Protein AF-A0A413BG41-F1 (afdb_monomer_lite)

Foldseek 3Di:
DDWDDLVRLLVQAQAWWQWVVVNWIFGWHAACDDPRHSFIWTWTWDADPVPRDIDIDIGGCVVVVIIIHHDDDQLAPAEAWDWDDPDPPDTATADPPPRHRPQFDPPDPVRWGHCADPPPRRGYDTPPPPPDD

Structure (mmCIF, N/CA/C/O backbone):
data_AF-A0A413BG41-F1
#
_entry.id   AF-A0A413BG41-F1
#
loop_
_atom_site.group_PDB
_atom_site.id
_atom_site.type_symbol
_atom_site.label_atom_id
_atom_site.label_alt_id
_atom_site.label_comp_id
_atom_site.label_asym_id
_atom_site.label_entity_id
_atom_site.label_seq_id
_atom_site.pdbx_PDB_ins_code
_atom_site.Cartn_x
_atom_site.Cartn_y
_atom_site.Cartn_z
_atom_site.occupancy
_atom_site.B_iso_or_equiv
_atom_site.auth_seq_id
_atom_site.auth_comp_id
_atom_site.auth_asym_id
_atom_site.auth_atom_id
_atom_site.pdbx_PDB_model_num
ATOM 1 N N . MET A 1 1 ? 11.781 3.361 7.801 1.00 72.81 1 MET A N 1
ATOM 2 C CA . MET A 1 1 ? 10.327 3.243 7.572 1.00 72.81 1 MET A CA 1
ATOM 3 C C . MET A 1 1 ? 9.636 4.342 8.358 1.00 72.81 1 MET A C 1
ATOM 5 O O . MET A 1 1 ? 10.036 4.583 9.491 1.00 72.81 1 MET A O 1
ATOM 9 N N . LYS A 1 2 ? 8.670 5.039 7.757 1.00 84.12 2 LYS A N 1
ATOM 10 C CA . LYS A 1 2 ? 7.923 6.122 8.412 1.00 84.12 2 LYS A CA 1
ATOM 11 C C . LYS A 1 2 ? 6.765 5.525 9.221 1.00 84.12 2 LYS A C 1
ATOM 13 O O . LYS A 1 2 ? 5.981 4.766 8.651 1.00 84.12 2 LYS A O 1
ATOM 18 N N . GLU A 1 3 ? 6.684 5.849 10.513 1.00 90.75 3 GLU A N 1
ATOM 19 C CA . GLU A 1 3 ? 5.517 5.536 11.356 1.00 90.75 3 GLU A CA 1
ATOM 20 C C . GLU A 1 3 ? 4.317 6.352 10.866 1.00 90.75 3 GLU A C 1
ATOM 22 O O . GLU A 1 3 ? 4.448 7.551 10.610 1.00 90.75 3 GLU A O 1
ATOM 27 N N . LEU A 1 4 ? 3.179 5.686 10.681 1.00 92.94 4 LEU A N 1
ATOM 28 C CA . LEU A 1 4 ? 1.959 6.297 10.168 1.00 92.94 4 LEU A CA 1
ATOM 29 C C . LEU A 1 4 ? 1.076 6.786 11.313 1.00 92.94 4 LEU A C 1
ATOM 31 O O . LEU A 1 4 ? 0.847 6.062 12.283 1.00 92.94 4 LEU A O 1
ATOM 35 N N . THR A 1 5 ? 0.522 7.991 11.171 1.00 94.44 5 THR A N 1
ATOM 36 C CA . THR A 1 5 ? -0.528 8.458 12.086 1.00 94.44 5 THR A CA 1
ATOM 37 C C . THR A 1 5 ? -1.876 7.815 11.754 1.00 94.44 5 THR A C 1
ATOM 39 O O . THR A 1 5 ? -2.090 7.261 10.673 1.00 94.44 5 THR A O 1
ATOM 42 N N . ILE A 1 6 ? -2.831 7.910 12.680 1.00 93.06 6 ILE A N 1
ATOM 43 C CA . ILE A 1 6 ? -4.186 7.380 12.480 1.00 93.06 6 ILE A CA 1
ATOM 44 C C . ILE A 1 6 ? -4.888 8.063 11.298 1.00 93.06 6 ILE A C 1
ATOM 46 O O . ILE A 1 6 ? -5.617 7.415 10.548 1.00 93.06 6 ILE A O 1
ATOM 50 N N . GLU A 1 7 ? -4.666 9.360 11.106 1.00 93.19 7 GLU A N 1
ATOM 51 C CA . GLU A 1 7 ? -5.212 10.129 9.989 1.00 93.19 7 GLU A CA 1
ATOM 52 C C . GLU A 1 7 ? -4.635 9.654 8.654 1.00 93.19 7 GLU A C 1
ATOM 54 O O . GLU A 1 7 ? -5.391 9.482 7.698 1.00 93.19 7 GLU A O 1
ATOM 59 N N . GLU A 1 8 ? -3.326 9.384 8.598 1.00 92.69 8 GLU A N 1
ATOM 60 C CA . GLU A 1 8 ? -2.679 8.821 7.409 1.00 92.69 8 GLU A CA 1
ATOM 61 C C . GLU A 1 8 ? -3.227 7.421 7.098 1.00 92.69 8 GLU A C 1
ATOM 63 O O . GLU A 1 8 ? -3.588 7.144 5.956 1.00 92.69 8 GLU A O 1
ATOM 68 N N . LEU A 1 9 ? -3.391 6.559 8.108 1.00 92.94 9 LEU A N 1
ATOM 69 C CA . LEU A 1 9 ? -3.948 5.212 7.929 1.00 92.94 9 LEU A CA 1
ATOM 70 C C . LEU A 1 9 ? -5.368 5.234 7.349 1.00 92.94 9 LEU A C 1
ATOM 72 O O . LEU A 1 9 ? -5.679 4.464 6.442 1.00 92.94 9 LEU A O 1
ATOM 76 N N . LYS A 1 10 ? -6.223 6.156 7.801 1.00 93.19 10 LYS A N 1
ATOM 77 C CA . LYS A 1 10 ? -7.582 6.320 7.250 1.00 93.19 10 LYS A CA 1
ATOM 78 C C . LYS A 1 10 ? -7.590 6.747 5.779 1.00 93.19 10 LYS A C 1
ATOM 80 O O . LYS A 1 10 ? -8.567 6.492 5.079 1.00 93.19 10 LYS A O 1
ATOM 85 N N . GLN A 1 11 ? -6.526 7.397 5.308 1.00 92.62 11 GLN A N 1
ATOM 86 C CA . GLN A 1 11 ? -6.367 7.825 3.915 1.00 92.62 11 GLN A CA 1
ATOM 87 C C . GLN A 1 11 ? -5.688 6.773 3.032 1.00 92.62 11 GLN A C 1
ATOM 89 O O . GLN A 1 11 ? -5.602 6.958 1.818 1.00 92.62 11 GLN A O 1
ATOM 94 N N . MET A 1 12 ? -5.229 5.665 3.616 1.00 90.50 12 MET A N 1
ATOM 95 C CA . MET A 1 12 ? -4.465 4.626 2.932 1.00 90.50 12 MET A CA 1
ATOM 96 C C . MET A 1 12 ? -5.184 3.262 2.832 1.00 90.50 12 MET A C 1
ATOM 98 O O . MET A 1 12 ? -4.500 2.238 2.872 1.00 90.50 12 MET A O 1
ATOM 102 N N . PRO A 1 13 ? -6.525 3.174 2.678 1.00 92.75 13 PRO A N 1
ATOM 103 C CA . PRO A 1 13 ? -7.171 1.875 2.526 1.00 92.75 13 PRO A CA 1
ATOM 104 C C . PRO A 1 13 ? -6.643 1.154 1.274 1.00 92.75 13 PRO A C 1
ATOM 106 O O . PRO A 1 13 ? -6.493 1.760 0.211 1.00 92.75 13 PRO A O 1
ATOM 109 N N . GLY A 1 14 ? -6.348 -0.138 1.406 1.00 91.44 14 GLY A N 1
ATOM 110 C CA . GLY A 1 14 ? -5.763 -0.975 0.357 1.00 91.44 14 GLY A CA 1
ATOM 111 C C . GLY A 1 14 ? -4.237 -0.883 0.233 1.00 91.44 14 GLY A C 1
ATOM 112 O O . GLY A 1 14 ? -3.660 -1.609 -0.571 1.00 91.44 14 GLY A O 1
ATOM 113 N N . GLN A 1 15 ? -3.567 -0.023 1.005 1.00 92.12 15 GLN A N 1
ATOM 114 C CA . GLN A 1 15 ? -2.107 0.101 0.969 1.00 92.12 15 GLN A CA 1
ATOM 115 C C . GLN A 1 15 ? -1.428 -0.869 1.949 1.00 92.12 15 GLN A C 1
ATOM 117 O O . GLN A 1 15 ? -1.962 -1.109 3.038 1.00 92.12 15 GLN A O 1
ATOM 122 N N . PRO A 1 16 ? -0.237 -1.389 1.598 1.00 92.94 16 PRO A N 1
ATOM 123 C CA . PRO A 1 16 ? 0.530 -2.262 2.470 1.00 92.94 16 PRO A CA 1
ATOM 124 C C . PRO A 1 16 ? 1.214 -1.485 3.601 1.00 92.94 16 PRO A C 1
ATOM 126 O O . PRO A 1 16 ? 1.750 -0.387 3.415 1.00 92.94 16 PRO A O 1
ATOM 129 N N . VAL A 1 17 ? 1.248 -2.102 4.776 1.00 93.94 17 VAL A N 1
ATOM 130 C CA . VAL A 1 17 ? 1.943 -1.622 5.968 1.00 93.94 17 VAL A CA 1
ATOM 131 C C . VAL A 1 17 ? 2.687 -2.766 6.647 1.00 93.94 17 VAL A C 1
ATOM 133 O O . VAL A 1 17 ? 2.315 -3.932 6.536 1.00 93.94 17 VAL A O 1
ATOM 136 N N . TRP A 1 18 ? 3.752 -2.417 7.356 1.00 94.06 18 TRP A N 1
ATOM 137 C CA . TRP A 1 18 ? 4.457 -3.310 8.265 1.00 94.06 18 TRP A CA 1
ATOM 138 C C . TRP A 1 18 ? 4.027 -3.003 9.698 1.00 94.06 18 TRP A C 1
ATOM 140 O O . TRP A 1 18 ? 4.005 -1.831 10.084 1.00 94.06 18 TRP A O 1
ATOM 150 N N . CYS A 1 19 ? 3.695 -4.027 10.482 1.00 93.88 19 CYS A N 1
ATOM 151 C CA . CYS A 1 19 ? 3.379 -3.891 11.901 1.00 93.88 19 CYS A CA 1
ATOM 152 C C . CYS A 1 19 ? 4.334 -4.773 12.719 1.00 93.88 19 CYS A C 1
ATOM 154 O O . CYS A 1 19 ? 4.252 -5.996 12.612 1.00 93.88 19 CYS A O 1
ATOM 156 N N . PRO A 1 20 ? 5.254 -4.188 13.511 1.00 93.19 20 PRO A N 1
ATOM 157 C CA . PRO A 1 20 ? 6.221 -4.957 14.283 1.00 93.19 20 PRO A CA 1
ATOM 158 C C . PRO A 1 20 ? 5.585 -5.698 15.460 1.00 93.19 20 PRO A C 1
ATOM 160 O O . PRO A 1 20 ? 6.087 -6.747 15.829 1.00 93.19 20 PRO A O 1
ATOM 163 N N . GLU A 1 21 ? 4.494 -5.191 16.042 1.00 92.19 21 GLU A N 1
ATOM 164 C CA . GLU A 1 21 ? 3.806 -5.873 17.145 1.00 92.19 21 GLU A CA 1
ATOM 165 C C . GLU A 1 21 ? 3.179 -7.204 16.716 1.00 92.19 21 GLU A C 1
ATOM 167 O O . GLU A 1 21 ? 3.100 -8.126 17.519 1.00 92.19 21 GLU A O 1
ATOM 172 N N . GLU A 1 22 ? 2.757 -7.297 15.455 1.00 89.75 22 GLU A N 1
ATOM 173 C CA . GLU A 1 22 ? 2.211 -8.518 14.857 1.00 89.75 22 GLU A CA 1
ATOM 174 C C . GLU A 1 22 ? 3.262 -9.284 14.040 1.00 89.75 22 GLU A C 1
ATOM 176 O O . GLU A 1 22 ? 2.918 -10.285 13.426 1.00 89.75 22 GLU A O 1
ATOM 181 N N . GLU A 1 23 ? 4.506 -8.789 13.971 1.00 90.44 23 GLU A N 1
ATOM 182 C CA . GLU A 1 23 ? 5.590 -9.292 13.107 1.00 90.44 23 GLU A CA 1
ATOM 183 C C . GLU A 1 23 ? 5.145 -9.609 11.666 1.00 90.44 23 GLU A C 1
ATOM 185 O O . GLU A 1 23 ? 5.652 -10.521 11.012 1.00 90.44 23 GLU A O 1
ATOM 190 N N . ALA A 1 24 ? 4.195 -8.828 11.145 1.00 89.38 24 ALA A N 1
ATOM 191 C CA . ALA A 1 24 ? 3.503 -9.143 9.905 1.00 89.38 24 ALA A CA 1
ATOM 192 C C . ALA A 1 24 ? 3.367 -7.935 8.975 1.00 89.38 24 ALA A C 1
ATOM 194 O O . ALA A 1 24 ? 3.178 -6.781 9.384 1.00 89.38 24 ALA A O 1
ATOM 195 N N . TYR A 1 25 ? 3.403 -8.235 7.676 1.00 91.94 25 TYR A N 1
ATOM 196 C CA . TYR A 1 25 ? 2.904 -7.335 6.645 1.00 91.94 25 TYR A CA 1
ATOM 197 C C . TYR A 1 25 ? 1.390 -7.485 6.539 1.00 91.94 25 TYR A C 1
ATOM 199 O O . TYR A 1 25 ? 0.855 -8.592 6.565 1.00 91.94 25 TYR A O 1
ATOM 207 N N . GLY A 1 26 ? 0.701 -6.364 6.375 1.00 93.12 26 GLY A N 1
ATOM 208 C CA . GLY A 1 26 ? -0.737 -6.358 6.179 1.00 93.12 26 GLY A CA 1
ATOM 209 C C . GLY A 1 26 ? -1.194 -5.210 5.301 1.00 93.12 26 GLY A C 1
ATOM 210 O O . GLY A 1 26 ? -0.418 -4.341 4.909 1.00 93.12 26 GLY A O 1
ATOM 211 N N . ILE A 1 27 ? -2.477 -5.217 4.986 1.00 95.00 27 ILE A N 1
ATOM 212 C CA . ILE A 1 27 ? -3.167 -4.187 4.229 1.00 95.00 27 ILE A CA 1
ATOM 213 C C . ILE A 1 27 ? -4.021 -3.388 5.204 1.00 95.00 27 ILE A C 1
ATOM 215 O O . ILE A 1 27 ? -4.722 -3.947 6.050 1.00 95.00 27 ILE A O 1
ATOM 219 N N . VAL A 1 28 ? -3.982 -2.065 5.077 1.00 95.19 28 VAL A N 1
ATOM 220 C CA . VAL A 1 28 ? -4.877 -1.202 5.846 1.00 95.19 28 VAL A CA 1
ATOM 2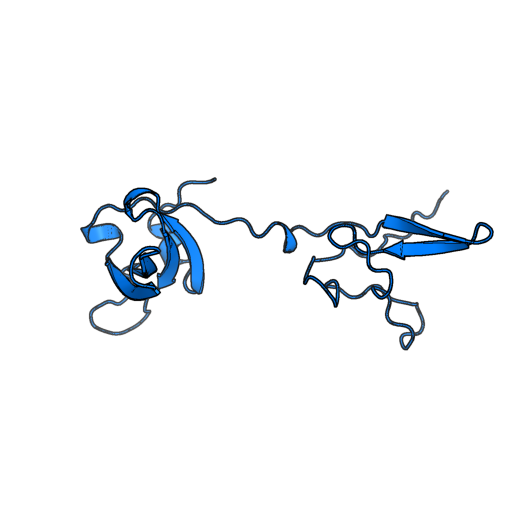21 C C . VAL A 1 28 ? -6.271 -1.278 5.243 1.00 95.19 28 VAL A C 1
ATOM 223 O O . VAL A 1 28 ? -6.465 -1.004 4.060 1.00 95.19 28 VAL A O 1
ATOM 226 N N . MET A 1 29 ? -7.263 -1.602 6.060 1.00 95.25 29 MET A N 1
ATOM 227 C CA . MET A 1 29 ? -8.673 -1.513 5.701 1.00 95.25 29 MET A CA 1
ATOM 228 C C . MET A 1 29 ? -9.321 -0.387 6.492 1.00 95.25 29 MET A C 1
ATOM 230 O O . MET A 1 29 ? -9.087 -0.251 7.687 1.00 95.25 29 MET A O 1
ATOM 234 N N . CYS A 1 30 ? -10.134 0.436 5.839 1.00 94.75 30 CYS A N 1
ATOM 235 C CA . CYS A 1 30 ? -10.907 1.471 6.514 1.00 94.75 30 CYS A CA 1
ATOM 236 C C . CYS A 1 30 ? -12.218 1.670 5.758 1.00 94.75 30 CYS A C 1
ATOM 238 O O . CYS A 1 30 ? -12.251 2.313 4.705 1.00 94.75 30 CYS A O 1
ATOM 240 N N . ASP A 1 31 ? -13.297 1.109 6.297 1.00 92.88 31 ASP A N 1
ATOM 241 C CA . ASP A 1 31 ? -14.609 1.194 5.667 1.00 92.88 31 ASP A CA 1
ATOM 242 C C . ASP A 1 31 ? -15.164 2.618 5.735 1.00 92.88 31 ASP A C 1
ATOM 244 O O . ASP A 1 31 ? -14.926 3.370 6.683 1.00 92.88 31 ASP A O 1
ATOM 248 N N . LYS A 1 32 ? -15.935 2.999 4.713 1.00 91.94 32 LYS A N 1
ATOM 249 C CA . LYS A 1 32 ? -16.625 4.301 4.657 1.00 91.94 32 LYS A CA 1
ATOM 250 C C . LYS A 1 32 ? -18.043 4.249 5.227 1.00 91.94 32 LYS A C 1
ATOM 252 O O . LYS A 1 32 ? -18.615 5.294 5.517 1.00 91.94 32 LYS A O 1
ATOM 257 N N . ILE A 1 33 ? -18.615 3.052 5.350 1.00 91.94 33 ILE A N 1
ATOM 258 C CA . ILE A 1 33 ? -20.003 2.806 5.754 1.00 91.94 33 ILE A CA 1
ATOM 259 C C . ILE A 1 33 ? -20.070 1.635 6.741 1.00 91.94 33 ILE A C 1
ATOM 261 O O . ILE A 1 33 ? -19.150 0.826 6.808 1.00 91.94 33 ILE A O 1
ATOM 265 N N . GLY A 1 34 ? -21.170 1.532 7.488 1.00 93.06 34 GLY A N 1
ATOM 266 C CA . GLY A 1 34 ? -21.397 0.452 8.453 1.00 93.06 34 GLY A CA 1
ATOM 267 C C . GLY A 1 34 ? -20.879 0.749 9.863 1.00 93.06 34 GLY A C 1
ATOM 268 O O . GLY A 1 34 ? -20.383 1.835 10.152 1.00 93.06 34 GLY A O 1
ATOM 269 N N . GLN A 1 35 ? -21.020 -0.231 10.760 1.00 93.06 35 GLN A N 1
ATOM 270 C CA . GLN A 1 35 ? -20.694 -0.094 12.189 1.00 93.06 35 GLN A CA 1
ATOM 271 C C . GLN A 1 35 ? -19.209 0.214 12.451 1.00 93.06 35 GLN A C 1
ATOM 273 O O . GLN A 1 35 ? -18.876 0.808 13.473 1.00 93.06 35 GLN A O 1
ATOM 278 N N . TRP A 1 36 ? -18.330 -0.164 11.522 1.00 92.31 36 TRP A N 1
ATOM 279 C CA . TRP A 1 36 ? -16.880 0.013 11.623 1.00 92.31 36 TRP A CA 1
ATOM 280 C C . TRP A 1 36 ? -16.349 1.163 10.752 1.00 92.31 36 TRP A C 1
ATOM 282 O O . TRP A 1 36 ? -15.140 1.291 10.563 1.00 92.31 36 TRP A O 1
ATOM 292 N N . ALA A 1 37 ? -17.241 2.015 10.230 1.00 93.12 37 ALA A N 1
ATOM 293 C CA . ALA A 1 37 ? -16.866 3.129 9.368 1.00 93.12 37 ALA A CA 1
ATOM 294 C C . ALA A 1 37 ? -15.846 4.065 10.038 1.00 93.12 37 ALA A C 1
ATOM 296 O O . ALA A 1 37 ? -16.015 4.497 11.179 1.00 93.12 37 ALA A O 1
ATOM 297 N N . GLY A 1 38 ? -14.787 4.407 9.305 1.00 92.56 38 GLY A N 1
ATOM 298 C CA . GLY A 1 38 ? -13.736 5.315 9.759 1.00 92.56 38 GLY A CA 1
ATOM 299 C C . GLY A 1 38 ? -12.777 4.727 10.799 1.00 92.56 38 GLY A C 1
ATOM 300 O O . GLY A 1 38 ? -11.957 5.480 11.335 1.00 92.56 38 GLY A O 1
ATOM 301 N N . ILE A 1 39 ? -12.861 3.426 11.094 1.00 94.88 39 ILE A N 1
ATOM 302 C CA . ILE A 1 39 ? -11.923 2.717 11.970 1.00 94.88 39 ILE A CA 1
ATOM 303 C C . ILE A 1 39 ? -10.930 1.943 11.092 1.00 94.88 39 ILE A C 1
ATOM 305 O O . ILE A 1 39 ? -11.356 1.094 10.310 1.00 94.88 39 ILE A O 1
ATOM 309 N N . PRO A 1 40 ? -9.616 2.209 11.205 1.00 96.06 40 PRO A N 1
ATOM 310 C CA . PRO A 1 40 ? -8.612 1.480 10.453 1.00 96.06 40 PRO A CA 1
ATOM 311 C C . PRO A 1 40 ? -8.328 0.113 11.099 1.00 96.06 40 PRO A C 1
ATOM 313 O O . PRO A 1 40 ? -8.077 0.002 12.305 1.00 96.06 40 PRO A O 1
ATOM 316 N N . PHE A 1 41 ? -8.345 -0.926 10.273 1.00 96.31 41 PHE A N 1
ATOM 317 C CA . PHE A 1 41 ? -7.989 -2.297 10.608 1.00 96.31 41 PHE A CA 1
ATOM 318 C C . PHE A 1 41 ? -6.734 -2.718 9.848 1.00 96.31 41 PHE A C 1
ATOM 320 O O . PHE A 1 41 ? -6.536 -2.341 8.695 1.00 96.31 41 PHE A O 1
ATOM 327 N N . LEU A 1 42 ? -5.905 -3.526 10.499 1.00 96.12 42 LEU A N 1
ATOM 328 C CA . LEU A 1 42 ? -4.814 -4.251 9.873 1.00 96.12 42 LEU A CA 1
ATOM 329 C C . LEU A 1 42 ? -5.345 -5.617 9.450 1.00 96.12 42 LEU A C 1
ATOM 331 O O . LEU A 1 42 ? -5.714 -6.421 10.309 1.00 96.12 42 LEU A O 1
ATOM 335 N N . HIS A 1 43 ? -5.402 -5.850 8.145 1.00 96.06 43 HIS A N 1
ATOM 336 C CA . HIS A 1 43 ? -5.689 -7.157 7.575 1.00 96.06 43 HIS A CA 1
ATOM 337 C C . HIS A 1 43 ? -4.377 -7.833 7.192 1.00 96.06 43 HIS A C 1
ATOM 339 O O . HIS A 1 43 ? -3.626 -7.285 6.388 1.00 96.06 43 HIS A O 1
ATOM 345 N N . GLY A 1 44 ? -4.082 -8.996 7.752 1.00 93.62 44 GLY A N 1
ATOM 346 C CA . GLY A 1 44 ? -2.843 -9.712 7.467 1.00 93.62 44 GLY A CA 1
ATOM 347 C C . GLY A 1 44 ? -3.022 -11.217 7.560 1.00 93.62 44 GLY A C 1
ATOM 348 O O . GLY A 1 44 ? -4.100 -11.710 7.893 1.00 93.62 44 GLY A O 1
ATOM 349 N N . VAL A 1 45 ? -1.948 -11.941 7.258 1.00 91.19 45 VAL A N 1
ATOM 350 C CA . VAL A 1 45 ? -1.897 -13.400 7.369 1.00 91.19 45 VAL A CA 1
ATOM 351 C C . VAL A 1 45 ? -0.679 -13.770 8.194 1.00 91.19 45 VAL A C 1
ATOM 353 O O . VAL A 1 45 ? 0.435 -13.370 7.864 1.00 91.19 45 VAL A O 1
ATOM 356 N N . TRP A 1 46 ? -0.900 -14.531 9.258 1.00 87.25 46 TRP A N 1
ATOM 357 C CA . TRP A 1 46 ? 0.162 -15.183 10.012 1.00 87.25 46 TRP A CA 1
ATOM 358 C C . TRP A 1 46 ? 0.440 -16.545 9.391 1.00 87.25 46 TRP A C 1
ATOM 360 O O . TRP A 1 46 ? -0.498 -17.315 9.205 1.00 87.25 46 TRP A O 1
ATOM 370 N N . TYR A 1 47 ? 1.699 -16.849 9.087 1.00 80.44 47 TYR A N 1
ATOM 371 C CA . TYR A 1 47 ? 2.117 -18.170 8.619 1.00 80.44 47 TYR A CA 1
ATOM 372 C C . TYR A 1 47 ? 2.965 -18.850 9.691 1.00 80.44 47 TYR A C 1
ATOM 374 O O . TYR A 1 47 ? 3.916 -18.257 10.191 1.00 80.44 47 TYR A O 1
ATOM 382 N N . SER A 1 48 ? 2.609 -20.088 10.037 1.00 80.06 48 SER A N 1
ATOM 383 C CA . SER A 1 48 ? 3.465 -20.971 10.831 1.00 80.06 48 SER A CA 1
ATOM 384 C C . SER A 1 48 ? 4.335 -21.793 9.885 1.00 80.06 48 SER A C 1
ATOM 386 O O . SER A 1 48 ? 3.804 -22.571 9.087 1.00 80.06 48 SER A O 1
ATOM 388 N N . ASP A 1 49 ? 5.657 -21.630 9.976 1.00 77.50 49 ASP A N 1
ATOM 389 C CA . ASP A 1 49 ? 6.615 -22.432 9.203 1.00 77.50 49 ASP A CA 1
ATOM 390 C C . ASP A 1 49 ? 6.596 -23.914 9.620 1.00 77.50 49 ASP A C 1
ATOM 392 O O . ASP A 1 49 ? 6.865 -24.788 8.795 1.00 77.50 49 ASP A O 1
ATOM 396 N N . ASP A 1 50 ? 6.234 -24.204 10.874 1.00 80.44 50 ASP A N 1
ATOM 397 C CA . ASP A 1 50 ? 6.248 -25.558 11.438 1.00 80.44 50 ASP A CA 1
ATOM 398 C C . ASP A 1 50 ? 5.088 -26.424 10.921 1.00 80.44 50 ASP A C 1
ATOM 400 O O . ASP A 1 50 ? 5.269 -27.606 10.623 1.00 80.44 50 ASP A O 1
ATOM 404 N N . ASP A 1 51 ? 3.899 -25.829 10.778 1.00 80.12 51 ASP A N 1
ATOM 405 C CA . ASP A 1 51 ? 2.671 -26.553 10.421 1.00 80.12 51 ASP A CA 1
ATOM 406 C C . ASP A 1 51 ? 2.215 -26.295 8.974 1.00 80.12 51 ASP A C 1
ATOM 408 O O . ASP A 1 51 ? 1.294 -26.949 8.481 1.00 80.12 51 ASP A O 1
ATOM 412 N N . GLY A 1 52 ? 2.821 -25.322 8.281 1.00 82.94 52 GLY A N 1
ATOM 413 C CA . GLY A 1 52 ? 2.405 -24.895 6.940 1.00 82.94 52 GLY A CA 1
ATOM 414 C C . GLY A 1 52 ? 1.000 -24.281 6.896 1.00 82.94 52 GLY A C 1
ATOM 415 O O . GLY A 1 52 ? 0.381 -24.219 5.831 1.00 82.94 52 GLY A O 1
ATOM 416 N N . VAL A 1 53 ? 0.472 -23.850 8.046 1.00 83.31 53 VAL A N 1
ATOM 417 C CA . VAL A 1 53 ? -0.872 -23.278 8.185 1.00 83.31 53 VAL A CA 1
ATOM 418 C C . VAL A 1 53 ? -0.786 -21.756 8.251 1.00 83.31 53 VAL A C 1
ATOM 420 O O . VAL A 1 53 ? -0.019 -21.194 9.035 1.00 83.31 53 VAL A O 1
ATOM 423 N N . GLY A 1 54 ? -1.608 -21.097 7.432 1.00 86.38 54 GLY A N 1
ATOM 424 C CA . GLY A 1 54 ? -1.820 -19.654 7.458 1.00 86.38 54 GLY A CA 1
ATOM 425 C C . GLY A 1 54 ? -3.141 -19.293 8.141 1.00 86.38 54 GLY A C 1
ATOM 426 O O . GLY A 1 54 ? -4.165 -19.920 7.868 1.00 86.38 54 GLY A O 1
ATOM 427 N N . VAL A 1 55 ? -3.139 -18.276 9.004 1.00 89.69 55 VAL A N 1
ATOM 428 C CA . VAL A 1 55 ? -4.346 -17.730 9.640 1.00 89.69 55 VAL A CA 1
ATOM 429 C C . VAL A 1 55 ? -4.499 -16.262 9.269 1.00 89.69 55 VAL A C 1
ATOM 431 O O . VAL A 1 55 ? -3.627 -15.438 9.543 1.00 89.69 55 VAL A O 1
ATOM 434 N N . GLU A 1 56 ? -5.633 -15.930 8.659 1.00 93.44 56 GLU A N 1
ATOM 435 C CA . GLU A 1 56 ? -6.001 -14.547 8.370 1.00 93.44 56 GLU A CA 1
ATOM 436 C C . GLU A 1 56 ? -6.473 -13.839 9.640 1.00 93.44 56 GLU A C 1
ATOM 438 O O . GLU A 1 56 ? -7.257 -14.380 10.426 1.00 93.44 56 GLU A O 1
ATOM 443 N N . PHE A 1 57 ? -6.046 -12.593 9.821 1.00 93.50 57 PHE A N 1
ATOM 444 C CA . PHE A 1 57 ? -6.469 -11.768 10.941 1.00 93.50 57 PHE A CA 1
ATOM 445 C C . PHE A 1 57 ? -6.920 -10.382 10.490 1.00 93.50 57 PHE A C 1
ATOM 447 O O . PHE A 1 57 ? -6.482 -9.835 9.480 1.00 93.50 57 PHE A O 1
ATOM 454 N N . ASN A 1 58 ? -7.821 -9.808 11.286 1.00 95.31 58 ASN A N 1
ATOM 455 C CA . ASN A 1 58 ? -8.308 -8.444 11.142 1.00 95.31 58 ASN A CA 1
ATOM 456 C C . ASN A 1 58 ? -8.236 -7.765 12.504 1.00 95.31 58 ASN A C 1
ATOM 458 O O . ASN A 1 58 ? -8.982 -8.100 13.429 1.00 95.31 58 ASN A O 1
ATOM 462 N N . HIS A 1 59 ? -7.298 -6.842 12.667 1.00 95.44 59 HIS A N 1
ATOM 463 C CA . HIS A 1 59 ? -6.991 -6.245 13.959 1.00 95.44 59 HIS A CA 1
ATOM 464 C C . HIS A 1 59 ? -7.287 -4.754 13.964 1.00 95.44 59 HIS A C 1
ATOM 466 O O . HIS A 1 59 ? -6.793 -4.000 13.135 1.00 95.44 59 HIS A O 1
ATOM 472 N N . ASN A 1 60 ? -8.118 -4.323 14.916 1.00 95.38 60 ASN A N 1
ATOM 473 C CA . ASN A 1 60 ? -8.412 -2.910 15.126 1.00 95.38 60 ASN A CA 1
ATOM 474 C C . ASN A 1 60 ? -7.136 -2.193 15.588 1.00 95.38 60 ASN A C 1
ATOM 476 O O . ASN A 1 60 ? -6.698 -2.399 16.723 1.00 95.38 60 ASN A O 1
ATOM 480 N N . ILE A 1 61 ? -6.575 -1.350 14.719 1.00 95.00 61 ILE A N 1
ATOM 481 C CA . ILE A 1 61 ? -5.289 -0.679 14.944 1.00 95.00 61 ILE A CA 1
ATOM 482 C C . ILE A 1 61 ? -5.382 0.261 16.149 1.00 95.00 61 ILE A C 1
ATOM 484 O O . ILE A 1 61 ? -4.512 0.245 17.018 1.00 95.00 61 ILE A O 1
ATOM 488 N N . ILE A 1 62 ? -6.473 1.029 16.255 1.00 94.38 62 ILE A N 1
ATOM 489 C CA . ILE A 1 62 ? -6.686 1.987 17.350 1.00 94.38 62 ILE A CA 1
ATOM 490 C C . ILE A 1 62 ? -6.894 1.247 18.676 1.00 94.38 62 ILE A C 1
ATOM 492 O O . ILE A 1 62 ? -6.269 1.578 19.681 1.00 94.38 62 ILE A O 1
ATOM 496 N N . GLY A 1 63 ? -7.763 0.233 18.680 1.00 95.00 63 GLY A N 1
ATOM 497 C CA . GLY A 1 63 ? -8.129 -0.511 19.885 1.00 95.00 63 GLY A CA 1
ATOM 498 C C . GLY A 1 63 ? -6.957 -1.284 20.489 1.00 95.00 63 GLY A C 1
ATOM 499 O O . GLY A 1 63 ? -6.826 -1.343 21.709 1.00 95.00 63 GLY A O 1
ATOM 500 N N . ARG A 1 64 ? -6.084 -1.831 19.637 1.00 95.06 64 ARG A N 1
ATOM 501 C CA . ARG A 1 64 ? -4.863 -2.538 20.049 1.00 95.06 64 ARG A CA 1
ATOM 502 C C . ARG A 1 64 ? -3.641 -1.630 20.207 1.00 95.06 64 ARG A C 1
ATOM 504 O O . ARG A 1 64 ? -2.637 -2.087 20.734 1.00 95.06 64 ARG A O 1
ATOM 511 N N . LYS A 1 65 ? -3.735 -0.355 19.810 1.00 94.8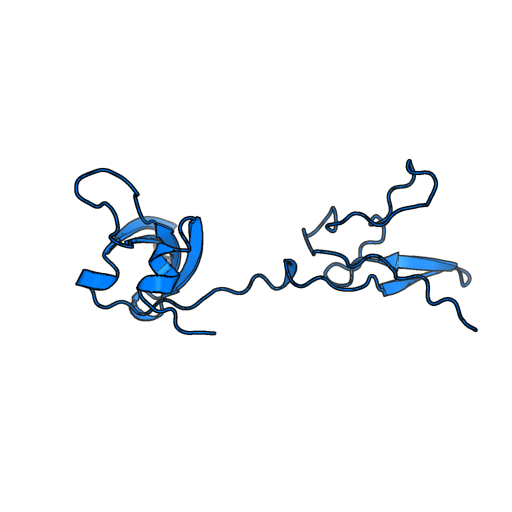1 65 LYS A N 1
ATOM 512 C CA . LYS A 1 65 ? -2.621 0.611 19.803 1.00 94.81 65 LYS A CA 1
ATOM 513 C C . LYS A 1 65 ? -1.425 0.125 18.968 1.00 94.81 65 LYS A C 1
ATOM 515 O O . LYS A 1 65 ? -0.281 0.317 19.370 1.00 94.81 65 LYS A O 1
ATOM 520 N N . LEU A 1 66 ? -1.705 -0.512 17.830 1.00 94.19 66 LEU A N 1
ATOM 521 C CA . LEU A 1 66 ? -0.674 -1.030 16.928 1.00 94.19 66 LEU A CA 1
ATOM 522 C C . LEU A 1 66 ? 0.044 0.118 16.221 1.00 94.19 66 LEU A C 1
ATOM 524 O O . LEU A 1 66 ? -0.597 1.091 15.809 1.00 94.19 66 LEU A O 1
ATOM 528 N N . LYS A 1 67 ? 1.356 -0.024 16.027 1.00 94.62 67 LYS A N 1
ATOM 529 C CA . LYS A 1 67 ? 2.133 0.890 15.197 1.00 94.62 67 LYS A CA 1
ATOM 530 C C . LYS A 1 67 ? 2.255 0.312 13.802 1.00 94.62 67 LYS A C 1
ATOM 532 O O . LYS A 1 67 ? 2.698 -0.814 13.602 1.00 94.62 67 LYS A O 1
ATOM 537 N N . CYS A 1 68 ? 1.868 1.100 12.811 1.00 93.75 68 CYS A N 1
ATOM 538 C CA . CYS A 1 68 ? 1.971 0.703 11.418 1.00 93.75 68 CYS A CA 1
ATOM 539 C C . CYS A 1 68 ? 2.978 1.594 10.706 1.00 93.75 68 CYS A C 1
ATOM 541 O O . CYS A 1 68 ? 2.999 2.813 10.871 1.00 93.75 68 CYS A O 1
ATOM 543 N N . PHE A 1 69 ? 3.804 0.967 9.885 1.00 93.88 69 PHE A N 1
ATOM 544 C CA . PHE A 1 69 ? 4.856 1.622 9.139 1.00 93.88 69 PHE A CA 1
ATOM 545 C C . PHE A 1 69 ? 4.576 1.499 7.654 1.00 93.88 69 PHE A C 1
ATOM 547 O O . PHE A 1 69 ? 4.192 0.435 7.165 1.00 93.88 69 PHE A O 1
ATOM 554 N N . ARG A 1 70 ? 4.793 2.588 6.917 1.00 89.94 70 ARG A N 1
ATOM 555 C CA . ARG A 1 70 ? 4.615 2.567 5.467 1.00 89.94 70 ARG A CA 1
ATOM 556 C C . ARG A 1 70 ? 5.629 1.629 4.825 1.00 89.94 70 ARG A C 1
ATOM 558 O O . ARG A 1 70 ? 6.836 1.784 5.033 1.00 89.94 70 ARG A O 1
ATOM 565 N N . VAL A 1 71 ? 5.131 0.710 4.003 1.00 87.00 71 VAL A N 1
ATOM 566 C CA . VAL A 1 71 ? 5.967 -0.060 3.085 1.00 87.00 71 VAL A CA 1
ATOM 567 C C . VAL A 1 71 ? 6.126 0.773 1.822 1.00 87.00 71 VAL A C 1
ATOM 569 O O . VAL A 1 71 ? 5.162 1.044 1.109 1.00 87.00 71 VAL A O 1
ATOM 572 N N . GLU A 1 72 ? 7.340 1.251 1.578 1.00 77.88 72 GLU A N 1
ATOM 573 C CA . GLU A 1 72 ? 7.669 1.915 0.322 1.00 77.88 72 GLU A CA 1
ATOM 574 C C . GLU A 1 72 ? 7.913 0.849 -0.741 1.00 77.88 72 GLU A C 1
ATOM 576 O O . GLU A 1 72 ? 8.837 0.040 -0.617 1.00 77.88 72 GLU A O 1
ATOM 581 N N . ASP A 1 73 ? 7.099 0.852 -1.796 1.00 76.38 73 ASP A N 1
ATOM 582 C CA . ASP A 1 73 ? 7.404 0.041 -2.964 1.00 76.38 73 ASP A CA 1
ATOM 583 C C . ASP A 1 73 ? 8.518 0.727 -3.756 1.00 76.38 73 ASP A C 1
ATOM 585 O O . ASP A 1 73 ? 8.305 1.725 -4.449 1.00 76.38 73 ASP A O 1
ATOM 589 N N . LYS A 1 74 ? 9.734 0.185 -3.650 1.00 77.00 74 LYS A N 1
ATOM 590 C CA . LYS A 1 74 ? 10.900 0.664 -4.406 1.00 77.00 74 LYS A CA 1
ATOM 591 C C . LYS A 1 74 ? 10.619 0.706 -5.911 1.00 77.00 74 LYS A C 1
ATOM 593 O O . LYS A 1 74 ? 11.211 1.526 -6.608 1.00 77.00 74 LYS A O 1
ATOM 598 N N . LYS A 1 75 ? 9.702 -0.134 -6.406 1.00 81.38 75 LYS A N 1
ATOM 599 C CA . LYS A 1 75 ? 9.322 -0.181 -7.819 1.00 81.38 75 LYS A CA 1
ATOM 600 C C . LYS A 1 75 ? 8.505 1.025 -8.267 1.00 81.38 75 LYS A C 1
ATOM 602 O O . LYS A 1 75 ? 8.544 1.346 -9.447 1.00 81.38 75 LYS A O 1
ATOM 607 N N . GLU A 1 76 ? 7.823 1.729 -7.365 1.00 81.81 76 GLU A N 1
ATOM 608 C CA . GLU A 1 76 ? 7.085 2.957 -7.702 1.00 81.81 76 GLU A CA 1
ATOM 609 C C . GLU A 1 76 ? 7.990 4.191 -7.810 1.00 81.81 76 GLU A C 1
ATOM 611 O O . GLU A 1 76 ? 7.586 5.224 -8.355 1.00 81.81 76 GLU A O 1
ATOM 616 N N . ILE A 1 77 ? 9.237 4.100 -7.342 1.00 83.56 77 ILE A N 1
ATOM 617 C CA . ILE A 1 77 ? 10.232 5.151 -7.542 1.00 83.56 77 ILE A CA 1
ATOM 618 C C . ILE A 1 77 ? 10.650 5.109 -9.009 1.00 83.56 77 ILE A C 1
ATOM 620 O O . ILE A 1 77 ? 11.322 4.179 -9.437 1.00 83.56 77 ILE A O 1
ATOM 624 N N . ALA A 1 78 ? 10.262 6.115 -9.793 1.00 86.75 78 ALA A N 1
ATOM 625 C CA . ALA A 1 78 ? 10.601 6.150 -11.210 1.00 86.75 78 ALA A CA 1
ATOM 626 C C . ALA A 1 78 ? 12.130 6.220 -11.397 1.00 86.75 78 ALA A C 1
ATOM 628 O O . ALA A 1 78 ? 12.781 7.175 -10.954 1.00 86.75 78 ALA A O 1
ATOM 629 N N . MET A 1 79 ? 12.699 5.223 -12.074 1.00 87.50 79 MET A N 1
ATOM 630 C CA . MET A 1 79 ? 14.135 5.132 -12.344 1.00 87.50 79 MET A CA 1
ATOM 631 C C . MET A 1 79 ? 14.413 5.264 -13.844 1.00 87.50 79 MET A C 1
ATOM 633 O O . MET A 1 79 ? 13.653 4.714 -14.645 1.00 87.50 79 MET A O 1
ATOM 637 N N . PRO A 1 80 ? 15.481 5.971 -14.253 1.00 89.31 80 PRO A N 1
ATOM 638 C CA . PRO A 1 80 ? 15.867 6.008 -15.657 1.00 89.31 80 PRO A CA 1
ATOM 639 C C . PRO A 1 80 ? 16.349 4.616 -16.110 1.00 89.31 80 PRO A C 1
ATOM 641 O O . PRO A 1 80 ? 17.015 3.917 -15.335 1.00 89.31 80 PRO A O 1
ATOM 644 N N . PRO A 1 81 ? 16.023 4.195 -17.343 1.00 90.12 81 PRO A N 1
ATOM 645 C CA . PRO A 1 81 ? 16.651 3.040 -17.970 1.00 90.12 81 PRO A CA 1
ATOM 646 C C . PRO A 1 81 ? 18.176 3.147 -18.002 1.00 90.12 81 PRO A C 1
ATOM 648 O O . PRO A 1 81 ? 18.732 4.243 -18.016 1.00 90.12 81 PRO A O 1
ATOM 651 N N . GLN A 1 82 ? 18.851 2.003 -18.045 1.00 90.56 82 GLN A N 1
ATOM 652 C CA . GLN A 1 82 ? 20.310 1.930 -18.124 1.00 90.56 82 GLN A CA 1
ATOM 653 C C . GLN A 1 82 ? 20.748 1.402 -19.487 1.00 90.56 82 GLN A C 1
ATOM 655 O O . GLN A 1 82 ? 20.124 0.485 -20.021 1.00 90.56 82 GLN A O 1
ATOM 660 N N . ASN A 1 83 ? 21.839 1.945 -20.029 1.00 88.12 83 ASN A N 1
ATOM 661 C CA . ASN A 1 83 ? 22.475 1.378 -21.214 1.00 88.12 83 ASN A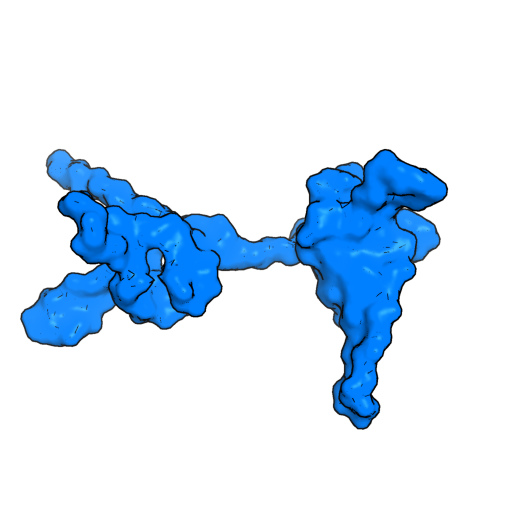 CA 1
ATOM 662 C C . ASN A 1 83 ? 23.130 0.042 -20.855 1.00 88.12 83 ASN A C 1
ATOM 664 O O . ASN A 1 83 ? 23.865 -0.067 -19.875 1.00 88.12 83 ASN A O 1
ATOM 668 N N . LYS A 1 84 ? 22.861 -0.973 -21.670 1.00 87.31 84 LYS A N 1
ATOM 669 C CA . LYS A 1 84 ? 23.408 -2.321 -21.552 1.00 87.31 84 LYS A CA 1
ATOM 670 C C . LYS A 1 84 ? 24.020 -2.722 -22.885 1.00 87.31 84 LYS A C 1
ATOM 672 O O . LYS A 1 84 ? 23.339 -2.678 -23.908 1.00 87.31 84 LYS A O 1
ATOM 677 N N . GLU A 1 85 ? 25.282 -3.130 -22.875 1.00 86.81 85 GLU A N 1
ATOM 678 C CA . GLU A 1 85 ? 25.938 -3.671 -24.067 1.00 86.81 85 GLU A CA 1
ATOM 679 C C . GLU A 1 85 ? 25.358 -5.044 -24.421 1.00 86.81 85 GLU A C 1
ATOM 681 O O . GLU A 1 85 ? 25.204 -5.913 -23.558 1.00 86.81 85 GLU A O 1
ATOM 686 N N . ILE A 1 86 ? 25.021 -5.231 -25.696 1.00 81.44 86 ILE A N 1
ATOM 687 C CA . ILE A 1 86 ? 24.466 -6.484 -26.237 1.00 81.44 86 ILE A CA 1
ATOM 688 C C . ILE A 1 86 ? 25.425 -7.195 -27.203 1.00 81.44 86 ILE A C 1
ATOM 690 O O . ILE A 1 86 ? 25.106 -8.278 -27.690 1.00 81.44 86 ILE A O 1
ATOM 694 N N . GLY A 1 87 ? 26.622 -6.635 -27.410 1.00 81.31 87 GLY A N 1
ATOM 695 C CA . GLY A 1 87 ? 27.691 -7.196 -28.241 1.00 81.31 87 GLY A CA 1
ATOM 696 C C . GLY A 1 87 ? 28.056 -6.292 -29.419 1.00 81.31 87 GLY A C 1
ATOM 697 O O . GLY A 1 87 ? 27.274 -5.439 -29.810 1.00 81.31 87 GLY A O 1
ATOM 698 N N . PHE A 1 88 ? 29.265 -6.457 -29.969 1.00 79.25 88 PHE A N 1
ATOM 699 C CA . PHE A 1 88 ? 29.776 -5.691 -31.125 1.00 79.25 88 PHE A CA 1
ATOM 700 C C . PHE A 1 88 ? 29.755 -4.155 -30.974 1.00 79.25 88 PHE A C 1
ATOM 702 O O . PHE A 1 88 ? 29.803 -3.436 -31.966 1.00 79.25 88 PHE A O 1
ATOM 709 N N . GLY A 1 89 ? 29.730 -3.649 -29.736 1.00 77.19 89 GLY A N 1
ATOM 710 C CA . GLY A 1 89 ? 29.612 -2.216 -29.447 1.00 77.19 89 GLY A CA 1
ATOM 711 C C . GLY A 1 89 ? 28.175 -1.682 -29.478 1.00 77.19 89 GLY A C 1
ATOM 712 O O . GLY A 1 89 ? 27.972 -0.504 -29.192 1.00 77.19 89 GLY A O 1
ATOM 713 N N . ASP A 1 90 ? 27.178 -2.527 -29.758 1.00 81.50 90 ASP A N 1
ATOM 714 C CA . ASP A 1 90 ? 25.772 -2.140 -29.709 1.00 81.50 90 ASP A CA 1
ATOM 715 C C . ASP A 1 90 ? 25.282 -2.037 -28.259 1.00 81.50 90 ASP A C 1
ATOM 717 O O . ASP A 1 90 ? 25.532 -2.909 -27.414 1.00 81.50 90 ASP A O 1
ATOM 721 N N . GLN A 1 91 ? 24.531 -0.970 -27.980 1.00 85.06 91 GLN A N 1
ATOM 722 C CA . GLN A 1 91 ? 23.905 -0.706 -26.687 1.00 85.06 91 GLN A CA 1
ATOM 723 C C . GLN A 1 91 ? 22.381 -0.743 -26.802 1.00 85.06 91 GLN A C 1
ATOM 725 O O . GLN A 1 91 ? 21.790 -0.335 -27.801 1.00 85.06 91 GLN A O 1
ATOM 730 N N . THR A 1 92 ? 21.728 -1.218 -25.746 1.00 86.81 92 THR A N 1
ATOM 731 C CA . THR A 1 92 ? 20.272 -1.219 -25.616 1.00 86.81 92 THR A CA 1
ATOM 732 C C . THR A 1 92 ? 19.851 -0.672 -24.259 1.00 86.81 92 THR A C 1
ATOM 734 O O . THR A 1 92 ? 20.585 -0.797 -23.278 1.00 86.81 92 THR A O 1
ATOM 737 N N . LEU A 1 93 ? 18.652 -0.100 -24.181 1.00 89.06 93 LEU A N 1
ATOM 738 C CA . LEU A 1 93 ? 18.071 0.330 -22.914 1.00 89.06 93 LEU A CA 1
ATOM 739 C C . LEU A 1 93 ? 17.556 -0.885 -22.140 1.00 89.06 93 LEU A C 1
ATOM 741 O O . LEU A 1 93 ? 16.835 -1.720 -22.682 1.00 89.06 93 LEU A O 1
ATOM 745 N N . ALA A 1 94 ? 17.896 -0.965 -20.860 1.00 90.94 94 ALA A N 1
ATOM 746 C CA . ALA A 1 94 ? 17.479 -2.026 -19.959 1.00 90.94 94 ALA A CA 1
ATOM 747 C C . ALA A 1 94 ? 16.826 -1.479 -18.687 1.00 90.94 94 ALA A C 1
ATOM 749 O O . ALA A 1 94 ? 17.106 -0.369 -18.228 1.00 90.94 94 ALA A O 1
ATOM 750 N N . CYS A 1 95 ? 15.944 -2.288 -18.099 1.00 91.44 95 CYS A N 1
ATOM 751 C CA . CYS A 1 95 ? 15.353 -1.996 -16.802 1.00 91.44 95 CYS A CA 1
ATOM 752 C C . CYS A 1 95 ? 16.455 -1.915 -15.729 1.00 91.44 95 CYS A C 1
ATOM 754 O O . CYS A 1 95 ? 17.208 -2.879 -15.587 1.00 91.44 95 CYS A O 1
ATOM 756 N N . PRO A 1 96 ? 16.504 -0.853 -14.907 1.00 90.56 96 PRO A N 1
ATOM 757 C CA . PRO A 1 96 ? 17.527 -0.706 -13.871 1.00 90.56 96 PRO A CA 1
ATOM 758 C C . PRO A 1 96 ? 17.364 -1.698 -12.710 1.00 90.56 96 PRO A C 1
ATOM 760 O O . PRO A 1 96 ? 18.296 -1.903 -11.944 1.00 90.56 96 PRO A O 1
ATOM 763 N N . ASN A 1 97 ? 16.182 -2.308 -12.565 1.00 90.50 97 ASN A N 1
ATOM 764 C CA . ASN A 1 97 ? 15.898 -3.257 -11.491 1.00 90.50 97 ASN A CA 1
ATOM 765 C C . ASN A 1 97 ? 16.178 -4.713 -11.907 1.00 90.50 97 ASN A C 1
ATOM 767 O O . ASN A 1 97 ? 16.816 -5.455 -11.173 1.00 90.50 97 ASN A O 1
ATOM 771 N N . CYS A 1 98 ? 15.713 -5.140 -13.088 1.00 91.44 98 CYS A N 1
ATOM 772 C CA . CYS A 1 98 ? 15.840 -6.539 -13.528 1.00 91.44 98 CYS A CA 1
ATOM 773 C C . CYS A 1 98 ? 16.771 -6.753 -14.734 1.00 91.44 98 CYS A C 1
ATOM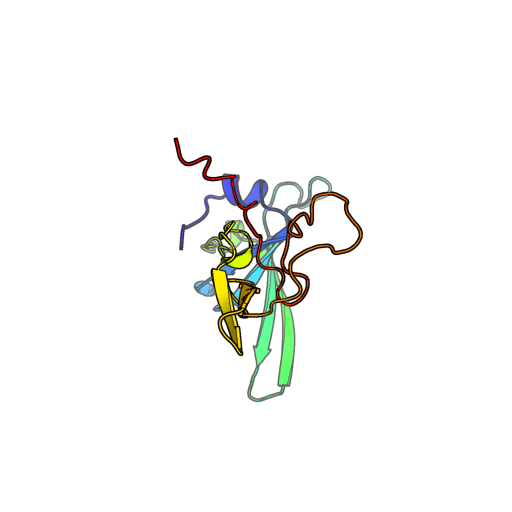 775 O O . CYS A 1 98 ? 16.912 -7.881 -15.194 1.00 91.44 98 CYS A O 1
ATOM 777 N N . GLY A 1 99 ? 17.364 -5.694 -15.295 1.00 89.75 99 GLY A N 1
ATOM 778 C CA . GLY A 1 99 ? 18.347 -5.777 -16.384 1.00 89.75 99 GLY A CA 1
ATOM 779 C C . GLY A 1 99 ? 17.801 -6.224 -17.745 1.00 89.75 99 GLY A C 1
ATOM 780 O O . GLY A 1 99 ? 18.588 -6.518 -18.651 1.00 89.75 99 GLY A O 1
ATOM 781 N N . GLN A 1 100 ? 16.476 -6.299 -17.894 1.00 91.50 100 GLN A N 1
ATOM 782 C CA . GLN A 1 100 ? 15.823 -6.768 -19.114 1.00 91.50 100 GLN A CA 1
ATOM 783 C C . GLN A 1 100 ? 15.649 -5.638 -20.130 1.00 91.50 100 GLN A C 1
ATOM 785 O O . GLN A 1 100 ? 15.249 -4.534 -19.764 1.00 91.50 100 GLN A O 1
ATOM 790 N N . SER A 1 101 ? 15.933 -5.931 -21.400 1.00 88.62 101 SER A N 1
ATOM 791 C CA . SER A 1 101 ? 16.056 -4.922 -22.468 1.00 88.62 101 SER A CA 1
ATOM 792 C C . SER A 1 101 ? 14.763 -4.645 -23.241 1.00 88.62 101 SER A C 1
ATOM 794 O O . SER A 1 101 ? 14.637 -3.641 -23.934 1.00 88.62 101 SER A O 1
ATOM 796 N N . ALA A 1 102 ? 13.756 -5.510 -23.106 1.00 86.06 102 ALA A N 1
ATOM 797 C CA . ALA A 1 102 ? 12.440 -5.324 -23.718 1.00 86.06 102 ALA A CA 1
ATOM 798 C C . ALA A 1 102 ? 11.580 -4.335 -22.905 1.00 86.06 102 ALA A C 1
ATOM 800 O O . ALA A 1 102 ? 10.535 -4.700 -22.369 1.00 86.06 102 ALA A O 1
ATOM 801 N N . ILE A 1 103 ? 12.065 -3.097 -22.771 1.00 87.69 103 ILE A N 1
ATOM 802 C CA . ILE A 1 103 ? 11.402 -1.994 -22.054 1.00 87.69 103 ILE A CA 1
ATOM 803 C C . ILE A 1 103 ? 10.945 -0.856 -22.975 1.00 87.69 103 ILE A C 1
ATOM 805 O O . ILE A 1 103 ? 10.366 0.118 -22.508 1.00 87.69 103 ILE A O 1
ATOM 809 N N . VAL A 1 104 ? 11.164 -0.995 -24.280 1.00 86.38 104 VAL A N 1
ATOM 810 C CA . VAL A 1 104 ? 10.752 -0.040 -25.313 1.00 86.38 104 VAL A CA 1
ATOM 811 C C . VAL A 1 104 ? 9.626 -0.644 -26.147 1.00 86.38 104 VAL A C 1
ATOM 813 O O . VAL A 1 104 ? 9.661 -1.837 -26.454 1.00 86.38 104 VAL A O 1
ATOM 816 N N . ASN A 1 105 ? 8.631 0.160 -26.526 1.00 82.12 105 ASN A N 1
ATOM 817 C CA . ASN A 1 105 ? 7.553 -0.267 -27.410 1.00 82.12 105 ASN A CA 1
ATOM 818 C C . ASN A 1 105 ? 7.97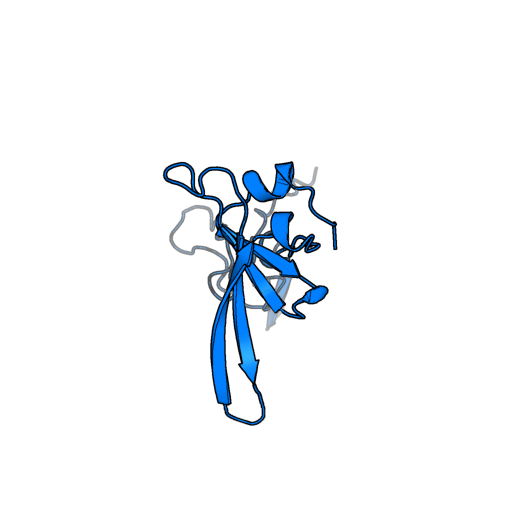7 -0.141 -28.888 1.00 82.12 105 ASN A C 1
ATOM 820 O O . ASN A 1 105 ? 8.071 0.978 -29.399 1.00 82.12 105 ASN A O 1
ATOM 824 N N . PRO A 1 106 ? 8.183 -1.257 -29.615 1.00 75.31 106 PRO A N 1
ATOM 825 C CA . PRO A 1 106 ? 8.627 -1.212 -31.008 1.00 75.31 106 PRO A CA 1
ATOM 826 C C . PRO A 1 106 ? 7.529 -0.758 -31.984 1.00 75.31 106 PRO A C 1
ATOM 828 O O . PRO A 1 106 ? 7.832 -0.442 -33.131 1.00 75.31 106 PRO A O 1
ATOM 831 N N . PHE A 1 107 ? 6.262 -0.730 -31.555 1.00 79.31 107 PHE A N 1
ATOM 832 C CA . PHE A 1 107 ? 5.113 -0.406 -32.406 1.00 79.31 107 PHE A CA 1
ATOM 833 C C . PHE A 1 107 ? 4.720 1.079 -32.374 1.00 79.31 107 PHE A C 1
ATOM 835 O O . PHE A 1 107 ? 3.873 1.499 -33.162 1.00 79.31 107 PHE A O 1
ATOM 842 N N . ARG A 1 108 ? 5.305 1.887 -31.479 1.00 76.94 108 ARG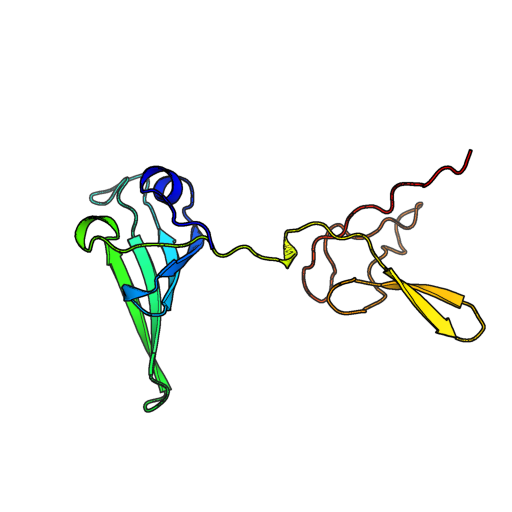 A N 1
ATOM 843 C CA . ARG A 1 108 ? 5.081 3.343 -31.431 1.00 76.94 108 ARG A CA 1
ATOM 844 C C . ARG A 1 108 ? 6.148 4.076 -32.245 1.00 76.94 108 ARG A C 1
ATOM 846 O O . ARG A 1 108 ? 7.317 3.700 -32.202 1.00 76.94 108 ARG A O 1
ATOM 853 N N . LYS A 1 109 ? 5.738 5.129 -32.970 1.00 63.41 109 LYS A N 1
ATOM 854 C CA . LYS A 1 109 ? 6.595 5.894 -33.900 1.00 63.41 109 LYS A CA 1
ATOM 855 C C . LYS A 1 109 ? 7.905 6.373 -33.265 1.00 63.41 109 LYS A C 1
ATOM 857 O O . LYS A 1 109 ? 8.933 6.311 -33.928 1.00 63.41 109 LYS A O 1
ATOM 862 N N . ASP A 1 110 ? 7.868 6.742 -31.987 1.00 67.69 110 ASP A N 1
ATOM 863 C CA . ASP A 1 110 ? 9.003 7.364 -31.296 1.00 67.69 110 ASP A CA 1
ATOM 864 C C . ASP A 1 110 ? 9.797 6.391 -30.410 1.00 67.69 110 ASP A C 1
ATOM 866 O O . ASP A 1 110 ? 10.618 6.827 -29.611 1.00 67.69 110 ASP A O 1
ATOM 870 N N . ARG A 1 111 ? 9.567 5.068 -30.531 1.00 69.00 111 ARG A N 1
ATOM 871 C CA . ARG A 1 111 ? 10.208 4.045 -29.676 1.00 69.00 111 ARG A CA 1
ATOM 872 C C . ARG A 1 111 ? 10.119 4.409 -28.187 1.00 69.00 111 ARG A C 1
ATOM 874 O O . ARG A 1 111 ? 11.102 4.397 -27.451 1.00 69.00 111 ARG A O 1
ATOM 881 N N . GLU A 1 112 ? 8.907 4.746 -27.764 1.00 82.12 112 GLU A N 1
ATOM 882 C CA . GLU A 1 112 ? 8.603 5.173 -26.401 1.00 82.12 112 GLU A CA 1
ATOM 883 C C . GLU A 1 112 ? 8.895 4.055 -25.388 1.00 82.12 112 GLU A C 1
ATOM 885 O O . GLU A 1 112 ? 8.594 2.877 -25.622 1.00 82.12 112 GLU A O 1
ATOM 890 N N . ILE A 1 113 ? 9.481 4.428 -24.252 1.00 86.31 113 ILE A N 1
ATOM 891 C CA . ILE A 1 113 ? 9.735 3.518 -23.133 1.00 86.31 113 ILE A CA 1
ATOM 892 C C . ILE A 1 113 ? 8.403 3.208 -22.445 1.00 86.31 113 ILE A C 1
ATOM 894 O O . ILE A 1 113 ? 7.592 4.102 -22.213 1.00 86.31 113 ILE A O 1
ATOM 898 N N . TYR A 1 114 ? 8.161 1.943 -22.099 1.00 87.88 114 TYR A N 1
ATOM 899 C CA . TYR A 1 114 ? 6.979 1.595 -21.313 1.00 87.88 114 TYR A CA 1
ATOM 900 C C . TYR A 1 114 ? 7.015 2.304 -19.947 1.00 87.88 114 TYR A C 1
ATOM 902 O O . TYR A 1 114 ? 8.056 2.279 -19.292 1.00 87.88 114 TYR A O 1
ATOM 910 N N . PRO A 1 115 ? 5.887 2.847 -19.446 1.00 89.12 115 PRO A N 1
ATOM 911 C CA . PRO A 1 115 ? 5.853 3.516 -18.139 1.00 89.12 115 PRO A CA 1
ATOM 912 C C . PRO A 1 115 ? 6.298 2.616 -16.977 1.00 89.12 115 PRO A C 1
ATOM 914 O O . PRO A 1 115 ? 6.841 3.083 -15.977 1.00 89.12 115 PRO A O 1
ATOM 917 N N . TYR A 1 116 ? 6.087 1.308 -17.124 1.00 90.81 116 TYR A N 1
ATOM 918 C CA . TYR A 1 116 ? 6.528 0.279 -16.194 1.00 90.81 116 TYR A CA 1
ATOM 919 C C . TYR A 1 116 ? 7.249 -0.830 -16.957 1.00 90.81 116 TYR A C 1
ATOM 921 O O . TYR A 1 116 ? 6.848 -1.208 -18.058 1.00 90.81 116 TYR A O 1
ATOM 929 N N . CYS A 1 117 ? 8.299 -1.384 -16.354 1.00 91.00 117 CYS A N 1
ATOM 930 C CA . CYS A 1 117 ? 9.004 -2.542 -16.874 1.00 91.00 117 CYS A CA 1
ATOM 931 C C . CYS A 1 117 ? 8.023 -3.719 -17.016 1.00 91.00 117 CYS A C 1
ATOM 933 O O . CYS A 1 117 ? 7.498 -4.172 -15.991 1.00 91.00 117 CYS A O 1
ATOM 935 N N . PRO A 1 118 ? 7.838 -4.279 -18.227 1.00 90.50 118 PRO A N 1
ATOM 936 C CA . PRO A 1 118 ? 6.900 -5.382 -18.461 1.00 90.50 118 PRO A CA 1
ATOM 937 C C . PRO A 1 118 ? 7.219 -6.668 -17.686 1.00 90.50 118 PRO A C 1
ATOM 939 O O . PRO A 1 118 ? 6.393 -7.571 -17.621 1.00 90.50 118 PRO A O 1
ATOM 942 N N . TRP A 1 119 ? 8.426 -6.766 -17.124 1.00 90.62 119 TRP A N 1
ATOM 943 C CA . TRP A 1 119 ? 8.947 -7.986 -16.512 1.00 90.62 119 TRP A CA 1
ATOM 944 C C . TRP A 1 119 ? 8.901 -7.965 -14.989 1.00 90.62 119 TRP A C 1
ATOM 946 O O . TRP A 1 119 ? 8.578 -8.972 -14.372 1.00 90.62 119 TRP A O 1
ATOM 956 N N . CYS A 1 120 ? 9.239 -6.834 -14.366 1.00 89.88 120 CYS A N 1
ATOM 957 C CA . CYS A 1 120 ? 9.341 -6.742 -12.907 1.00 89.88 120 CYS A CA 1
ATOM 958 C C . CYS A 1 120 ? 8.428 -5.684 -12.278 1.00 89.88 120 CYS A C 1
ATOM 960 O O . CYS A 1 120 ? 8.368 -5.613 -11.047 1.00 89.88 120 CYS A O 1
ATOM 962 N N . GLY A 1 121 ? 7.743 -4.870 -13.089 1.00 89.31 121 GLY A N 1
ATOM 963 C CA . GLY A 1 121 ? 6.861 -3.798 -12.623 1.00 89.31 121 GLY A CA 1
ATOM 964 C C . GLY A 1 121 ? 7.579 -2.539 -12.130 1.00 89.31 121 GLY A C 1
ATOM 965 O O . GLY A 1 121 ? 6.943 -1.682 -11.539 1.00 89.31 121 GLY A O 1
ATOM 966 N N . GLN A 1 122 ? 8.892 -2.400 -12.347 1.00 92.19 122 GLN A N 1
ATOM 967 C CA . GLN A 1 122 ? 9.623 -1.168 -12.025 1.00 92.19 122 GLN A CA 1
ATOM 968 C C . GLN A 1 122 ? 9.100 0.004 -12.857 1.00 92.19 122 GLN A C 1
ATOM 970 O O . GLN A 1 122 ? 9.142 -0.062 -14.082 1.00 92.19 122 GLN A O 1
ATOM 975 N N . LYS A 1 123 ? 8.700 1.097 -12.215 1.00 91.75 123 LYS A N 1
ATOM 976 C CA . LYS A 1 123 ? 8.359 2.353 -12.879 1.00 91.75 123 LYS A CA 1
ATOM 977 C C . LYS A 1 123 ? 9.593 2.950 -13.545 1.00 91.75 123 LYS A C 1
ATOM 979 O O . LYS A 1 123 ? 10.634 3.119 -12.899 1.00 91.75 123 LYS A O 1
ATOM 984 N N . LEU A 1 124 ? 9.481 3.253 -14.832 1.00 90.44 124 LEU A N 1
ATOM 985 C CA . LEU A 1 124 ? 10.562 3.790 -15.649 1.00 90.44 124 LEU A CA 1
ATOM 986 C C . LEU A 1 124 ? 10.324 5.281 -15.891 1.00 90.44 124 LEU A C 1
ATOM 988 O O . LEU A 1 124 ? 9.199 5.706 -16.144 1.00 90.44 124 LEU A O 1
ATOM 992 N N . LYS A 1 125 ? 11.382 6.088 -15.787 1.00 85.81 125 LYS A N 1
ATOM 993 C CA . LYS A 1 125 ? 11.351 7.474 -16.268 1.00 85.81 125 LYS A CA 1
ATOM 994 C C . LYS A 1 125 ? 11.495 7.469 -17.784 1.00 85.81 125 LYS A C 1
ATOM 996 O O . LYS A 1 125 ? 12.291 6.696 -18.318 1.00 85.81 125 LYS A O 1
ATOM 1001 N N . GLU A 1 126 ? 10.765 8.355 -18.453 1.00 70.88 126 GLU A N 1
ATOM 1002 C CA . GLU A 1 126 ? 11.077 8.700 -19.836 1.00 70.88 126 GLU A CA 1
ATOM 1003 C C . GLU A 1 126 ? 12.543 9.137 -19.893 1.00 70.88 126 GLU A C 1
ATOM 1005 O O . GLU A 1 126 ? 13.013 9.881 -19.023 1.00 70.88 126 GLU A O 1
ATOM 1010 N N . ALA A 1 127 ? 13.284 8.634 -20.878 1.00 58.53 127 ALA A N 1
ATOM 1011 C CA . ALA A 1 127 ? 14.585 9.194 -21.187 1.00 58.53 127 ALA A CA 1
ATOM 1012 C C . ALA A 1 127 ? 14.318 10.617 -21.685 1.00 58.53 127 ALA A C 1
ATOM 1014 O O . ALA A 1 127 ? 13.906 10.812 -22.826 1.00 58.53 127 ALA A O 1
ATOM 1015 N N . GLY A 1 128 ? 14.456 11.602 -20.795 1.00 45.94 128 GLY A N 1
ATOM 1016 C CA . GLY A 1 128 ? 14.485 12.995 -21.203 1.00 45.94 128 GLY A CA 1
ATOM 1017 C C . GLY A 1 128 ? 15.560 13.117 -22.270 1.00 45.94 128 GLY A C 1
ATOM 1018 O O . GLY A 1 128 ? 16.684 12.666 -22.055 1.00 45.94 128 GLY A O 1
ATOM 1019 N N . ASN A 1 129 ? 15.194 13.661 -23.428 1.00 37.88 129 ASN A N 1
ATOM 1020 C CA . ASN A 1 129 ? 16.159 14.094 -24.421 1.00 37.88 129 ASN A CA 1
ATOM 1021 C C . ASN A 1 129 ? 17.134 15.040 -23.711 1.00 37.88 129 ASN A C 1
ATOM 1023 O O . ASN A 1 129 ? 16.802 16.205 -23.492 1.00 37.88 129 ASN A O 1
ATOM 1027 N N . GLU A 1 130 ? 18.320 14.557 -23.344 1.00 38.47 130 GLU A N 1
ATOM 1028 C CA . GLU A 1 130 ? 19.484 15.421 -23.208 1.00 38.47 130 GLU A CA 1
ATOM 1029 C C . GLU A 1 130 ? 19.743 15.966 -24.614 1.00 38.47 130 GLU A C 1
ATOM 1031 O O . GLU A 1 130 ? 20.485 15.401 -25.414 1.00 38.47 130 GLU A O 1
ATOM 1036 N N . GLN A 1 131 ? 19.030 17.041 -24.956 1.00 35.25 131 GLN A N 1
ATOM 1037 C CA . GLN A 1 131 ? 19.482 17.968 -25.973 1.00 35.25 131 GLN A CA 1
ATOM 1038 C C . GLN A 1 131 ? 20.785 18.547 -25.432 1.00 35.25 131 GLN A C 1
ATOM 1040 O O . GLN A 1 131 ? 20.788 19.455 -24.607 1.00 35.25 131 GLN A O 1
ATOM 1045 N N . THR A 1 132 ? 21.891 17.936 -25.839 1.00 32.59 132 THR A N 1
ATOM 1046 C CA . THR A 1 132 ? 23.204 18.569 -25.852 1.00 32.59 132 THR A CA 1
ATOM 1047 C C . THR A 1 132 ? 23.094 19.848 -26.683 1.00 32.59 132 THR A C 1
ATOM 1049 O O . THR A 1 132 ? 22.944 19.759 -27.905 1.00 32.59 132 THR A O 1
ATOM 1052 N N . GLU A 1 133 ? 23.110 21.004 -26.017 1.00 29.88 133 GLU A N 1
ATOM 1053 C CA . GLU A 1 133 ? 23.608 22.263 -26.594 1.00 29.88 133 GLU A CA 1
ATOM 1054 C C . GLU A 1 133 ? 25.141 22.270 -26.598 1.00 29.88 133 GLU A C 1
ATOM 1056 O O . GLU A 1 133 ? 25.743 21.740 -25.632 1.00 29.88 133 GLU A O 1
#

Secondary structure (DSSP, 8-state):
-PBPPHHHHHH-TT-EEEETTTTEEEEEEE-SSSTTTT-EEEEEEEE-TTT--EEEEEEEHHHHT---EE---GGGS-B--EEEEEETTEEEEE-TTT--S--B-TTSTT-PBPSB-TTT--BB---------

Organism: NCBI:txid39491

pLDDT: mean 85.94, std 12.81, range [29.88, 96.31]

Sequence (133 aa):
MKELTIEELKQMPGQPVWCPEEEAYGIVMCDKIGQWAGIPFLHGVWYSDDDGVGVEFNHNIIGRKLKCFRVEDKKEIAMPPQNKEIGFGDQTLACPNCGQSAIVNPFRKDREIYPYCPWCGQKLKEAGNEQTE

Radius of gyration: 21.19 Å; chains: 1; bounding box: 51×49×54 Å